Protein AF-A0A2I1GV40-F1 (afdb_monomer_lite)

pLDDT: mean 90.98, std 7.68, range [59.88, 97.62]

Foldseek 3Di:
DDDPVVLVVVLVVVLVPDDPVCSPVVFAAPVLVVLLVVCQVPVPDPPSDDPVSSVVSVVFWHWDAPDVVDIFIAGPVLRHTHDHPVCVVVLLVVLCVPPPDNDDPVVSVVSSSVD

Organism: NCBI:txid588596

Sequence (115 aa):
FISKATFDNIISKYISFLPENQQEKALINKNIFERIKKILLDPSNKEIDTKATRKWAKKRFILEEIGPGDYRIIVISDNKPVLIVEKMYEVLCRTHAEIDNHAGQKQLWESIKQN

Secondary structure (DSSP, 8-state):
---HHHHHHHHHHHHHTS-HHHHHHHS--HHHHHHHHHHHHSTT-SSSS-HHHHHHHHHHEEEEEEETTEEEEEETTTTEEPPPHHHHHHHHHHHHHHSSS---HHHHHHHHHH-

Radius of gyration: 16.22 Å; chains: 1; bounding box: 32×35×49 Å

Structure (mmCIF, N/CA/C/O backbone):
data_AF-A0A2I1GV40-F1
#
_entry.id   AF-A0A2I1GV40-F1
#
loop_
_atom_site.group_PDB
_atom_site.id
_atom_site.type_symbol
_atom_site.label_atom_id
_atom_site.label_alt_id
_atom_site.label_comp_id
_atom_site.label_asym_id
_atom_site.label_entity_id
_atom_site.label_seq_id
_atom_site.pdbx_PDB_ins_code
_atom_site.Cartn_x
_atom_site.Cartn_y
_atom_site.Cartn_z
_atom_site.occupancy
_atom_site.B_iso_or_equiv
_atom_site.auth_seq_id
_atom_site.auth_comp_id
_atom_site.auth_asym_id
_atom_site.auth_atom_id
_atom_site.pdbx_PDB_model_num
ATOM 1 N N . PHE A 1 1 ? 15.317 -4.498 -19.180 1.00 82.62 1 PHE A N 1
ATOM 2 C CA . PHE A 1 1 ? 14.660 -3.741 -18.090 1.00 82.62 1 PHE A CA 1
ATOM 3 C C . PHE A 1 1 ? 15.718 -3.142 -17.154 1.00 82.62 1 PHE A C 1
ATOM 5 O O . PHE A 1 1 ? 16.844 -3.627 -17.186 1.00 82.62 1 PHE A O 1
ATOM 12 N N . ILE A 1 2 ? 15.419 -2.088 -16.377 1.00 90.69 2 ILE A N 1
ATOM 13 C CA . ILE A 1 2 ? 16.404 -1.474 -15.454 1.00 90.69 2 ILE A CA 1
ATOM 14 C C . ILE A 1 2 ? 16.834 -2.453 -14.354 1.00 90.69 2 ILE A C 1
ATOM 16 O O . ILE A 1 2 ? 16.069 -3.344 -14.003 1.00 90.69 2 ILE A O 1
ATOM 20 N N . SER A 1 3 ? 18.033 -2.275 -13.793 1.00 95.75 3 SER A N 1
ATOM 21 C CA . SER A 1 3 ? 18.496 -3.104 -12.672 1.00 95.75 3 SER A CA 1
ATOM 22 C C . SER A 1 3 ? 17.756 -2.773 -11.369 1.00 95.75 3 SER A C 1
ATOM 24 O O . SER A 1 3 ? 17.276 -1.649 -11.187 1.00 95.75 3 SER A O 1
ATOM 26 N N . LYS A 1 4 ? 17.737 -3.719 -10.419 1.00 95.88 4 LYS A N 1
ATOM 27 C CA . LYS A 1 4 ? 17.167 -3.500 -9.080 1.00 95.88 4 LYS A CA 1
ATOM 28 C C . LYS A 1 4 ? 17.846 -2.334 -8.358 1.00 95.88 4 LYS A C 1
ATOM 30 O O . LYS A 1 4 ? 17.157 -1.468 -7.837 1.00 95.88 4 LYS A O 1
ATOM 35 N N . ALA A 1 5 ? 19.175 -2.253 -8.416 1.00 97.19 5 ALA A N 1
ATOM 36 C CA . ALA A 1 5 ? 19.930 -1.157 -7.809 1.00 97.19 5 ALA A CA 1
ATOM 37 C C . ALA A 1 5 ? 19.567 0.210 -8.418 1.00 97.19 5 ALA A C 1
ATOM 39 O O . ALA A 1 5 ? 19.442 1.205 -7.705 1.00 97.19 5 ALA A O 1
ATOM 40 N N . THR A 1 6 ? 19.354 0.265 -9.738 1.00 97.25 6 THR A N 1
ATOM 41 C CA . THR A 1 6 ? 18.879 1.480 -10.417 1.00 97.25 6 THR A CA 1
ATOM 42 C C . THR A 1 6 ? 17.476 1.859 -9.947 1.00 97.25 6 THR A C 1
ATOM 44 O O . THR A 1 6 ? 17.237 3.025 -9.647 1.00 97.25 6 THR A O 1
ATOM 47 N N . PHE A 1 7 ? 16.565 0.888 -9.847 1.00 96.25 7 PHE A N 1
ATOM 48 C CA . PHE A 1 7 ? 15.213 1.104 -9.330 1.00 96.25 7 PHE A CA 1
ATOM 49 C C . PHE A 1 7 ? 15.231 1.637 -7.891 1.00 96.25 7 PHE A C 1
ATOM 51 O O . PHE A 1 7 ? 14.615 2.664 -7.616 1.00 96.25 7 PHE A O 1
ATOM 58 N N . ASP A 1 8 ? 15.989 1.002 -6.998 1.00 95.62 8 ASP A N 1
ATOM 59 C CA . ASP A 1 8 ? 16.081 1.405 -5.592 1.00 95.62 8 ASP A CA 1
ATOM 60 C C . ASP A 1 8 ? 16.644 2.829 -5.450 1.00 95.62 8 ASP A C 1
ATOM 62 O O . ASP A 1 8 ? 16.152 3.622 -4.646 1.00 95.62 8 ASP A O 1
ATOM 66 N N . ASN A 1 9 ? 17.618 3.202 -6.289 1.00 97.06 9 ASN A N 1
ATOM 67 C CA . ASN A 1 9 ? 18.148 4.565 -6.346 1.00 97.06 9 ASN A CA 1
ATOM 68 C C . ASN A 1 9 ? 17.084 5.576 -6.813 1.00 97.06 9 ASN A C 1
ATOM 70 O O . ASN A 1 9 ? 16.948 6.641 -6.213 1.00 97.06 9 ASN A O 1
ATOM 74 N N . ILE A 1 10 ? 16.289 5.238 -7.836 1.00 96.06 10 ILE A N 1
ATOM 75 C CA . ILE A 1 10 ? 15.178 6.085 -8.304 1.00 96.06 10 ILE A CA 1
ATOM 76 C C . ILE A 1 10 ? 14.154 6.304 -7.183 1.00 96.06 10 ILE A C 1
ATOM 78 O O . ILE A 1 10 ? 13.768 7.446 -6.936 1.00 96.06 10 ILE A O 1
ATOM 82 N N . ILE A 1 11 ? 13.747 5.239 -6.484 1.00 95.19 11 ILE A N 1
ATOM 83 C CA . ILE A 1 11 ? 12.792 5.324 -5.370 1.00 95.19 11 ILE A CA 1
ATOM 84 C C . ILE A 1 11 ? 13.354 6.178 -4.232 1.00 95.19 11 ILE A C 1
ATOM 86 O O . ILE A 1 11 ? 12.677 7.089 -3.759 1.00 95.19 11 ILE A O 1
ATOM 90 N N . SER A 1 12 ? 14.601 5.927 -3.829 1.00 93.88 12 SER A N 1
ATOM 91 C CA . SER A 1 12 ? 15.267 6.683 -2.765 1.00 93.88 12 SER A CA 1
ATOM 92 C C . SER A 1 12 ? 15.350 8.176 -3.097 1.00 93.88 12 SER A C 1
ATOM 94 O O . SER A 1 12 ? 14.938 9.016 -2.297 1.00 93.88 12 SER A O 1
ATOM 96 N N . LYS A 1 13 ? 15.777 8.517 -4.322 1.00 95.94 13 LYS A N 1
ATOM 97 C CA . LYS A 1 13 ? 15.809 9.904 -4.801 1.00 95.94 13 LYS A CA 1
ATOM 98 C C . LYS A 1 13 ? 14.425 10.538 -4.783 1.00 95.94 13 LYS A C 1
ATOM 100 O O . LYS A 1 13 ? 14.280 11.623 -4.229 1.00 95.94 13 LYS A O 1
ATOM 105 N N . TYR A 1 14 ? 13.417 9.863 -5.336 1.00 94.69 14 TYR A N 1
ATOM 106 C CA . TYR A 1 14 ? 12.042 10.360 -5.350 1.00 94.69 14 TYR A CA 1
ATOM 107 C C . TYR A 1 14 ? 11.547 10.702 -3.941 1.00 94.69 14 TYR A C 1
ATOM 109 O O . TYR A 1 14 ? 11.077 11.815 -3.723 1.00 94.69 14 TYR A O 1
ATOM 117 N N . ILE A 1 15 ? 11.719 9.787 -2.980 1.00 93.38 15 ILE A N 1
ATOM 118 C CA . ILE A 1 15 ? 11.318 10.017 -1.587 1.00 93.38 15 ILE A CA 1
ATOM 119 C C . ILE A 1 15 ? 12.099 11.193 -0.990 1.00 93.38 15 ILE A C 1
ATOM 121 O O . ILE A 1 15 ? 11.496 12.057 -0.363 1.00 93.38 15 ILE A O 1
ATOM 125 N N . SER A 1 16 ? 13.413 11.279 -1.221 1.00 93.31 16 SER A N 1
ATOM 126 C CA . SER A 1 16 ? 14.250 12.350 -0.656 1.00 93.31 16 SER A CA 1
ATOM 127 C C . SER A 1 16 ? 13.874 13.758 -1.135 1.00 93.31 16 SER A C 1
ATOM 129 O O . SER A 1 16 ? 14.129 14.730 -0.428 1.00 93.31 16 SER A O 1
ATOM 131 N N . PHE A 1 17 ? 13.241 13.879 -2.308 1.00 94.88 17 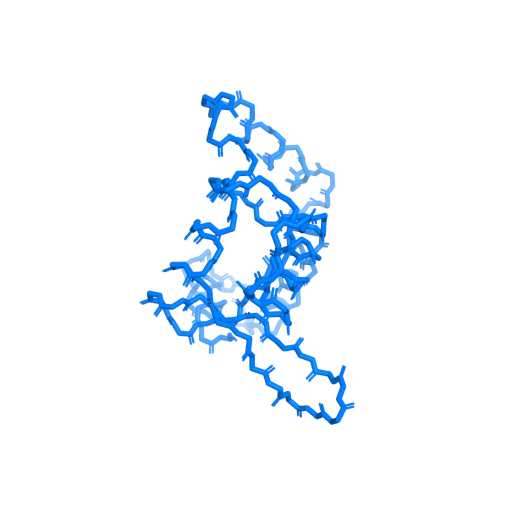PHE A N 1
ATOM 132 C CA . PHE A 1 17 ? 12.756 15.160 -2.829 1.00 94.88 17 PHE A CA 1
ATOM 133 C C . PHE A 1 17 ? 11.417 15.600 -2.222 1.00 94.88 17 PHE A C 1
ATOM 135 O O . PHE A 1 17 ? 10.998 16.737 -2.438 1.00 94.88 17 PHE A O 1
ATOM 142 N N . LEU A 1 18 ? 10.731 14.729 -1.478 1.00 93.81 18 LEU A N 1
ATOM 143 C CA . LEU A 1 18 ? 9.471 15.072 -0.829 1.00 93.81 18 LEU A CA 1
ATOM 144 C C . LEU A 1 18 ? 9.717 15.709 0.546 1.00 93.81 18 LEU A C 1
ATOM 146 O O . LEU A 1 18 ? 10.649 15.313 1.251 1.00 93.81 18 LEU A O 1
ATOM 150 N N . PRO A 1 19 ? 8.849 16.638 0.986 1.00 92.81 19 PRO A N 1
ATOM 151 C CA . PRO A 1 19 ? 8.852 17.117 2.365 1.00 92.81 19 PRO A CA 1
ATOM 152 C C . PRO A 1 19 ? 8.747 15.954 3.361 1.00 92.81 19 PRO A C 1
ATOM 154 O O . PRO A 1 19 ? 7.986 15.015 3.126 1.00 92.81 19 PRO A O 1
ATOM 157 N N . GLU A 1 20 ? 9.462 16.023 4.487 1.00 87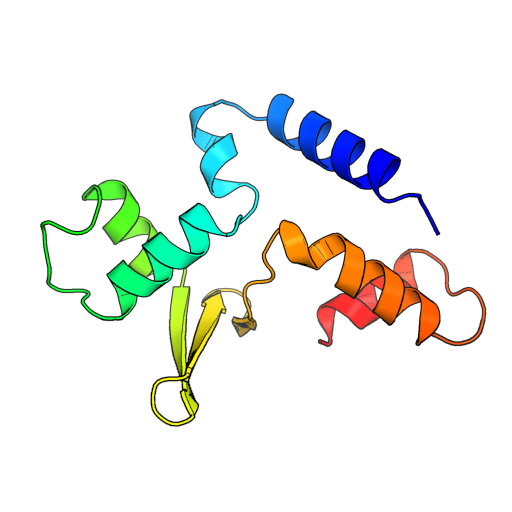.50 20 GLU A N 1
ATOM 158 C CA . GLU A 1 20 ? 9.560 14.939 5.485 1.00 87.50 20 GLU A CA 1
ATOM 159 C C . GLU A 1 20 ? 8.185 14.396 5.919 1.00 87.50 20 GLU A C 1
ATOM 161 O O . GLU A 1 20 ? 7.956 13.189 5.967 1.00 87.50 20 GLU A O 1
ATOM 166 N N . ASN A 1 21 ? 7.213 15.290 6.118 1.00 83.88 21 ASN A N 1
ATOM 167 C CA . ASN A 1 21 ? 5.843 14.939 6.499 1.00 83.88 21 ASN A CA 1
ATOM 168 C C . ASN A 1 21 ? 5.038 14.195 5.410 1.00 83.88 21 ASN A C 1
ATOM 170 O O . ASN A 1 21 ? 3.941 13.703 5.690 1.00 83.88 21 ASN A O 1
ATOM 174 N N . GLN A 1 22 ? 5.549 14.128 4.179 1.00 84.94 22 GLN A N 1
ATOM 175 C CA . GLN A 1 22 ? 4.959 13.413 3.046 1.00 84.94 22 GLN A CA 1
ATOM 176 C C . GLN A 1 22 ? 5.700 12.112 2.720 1.00 84.94 22 GLN A C 1
ATOM 178 O O . GLN A 1 22 ? 5.076 11.199 2.180 1.00 84.94 22 GLN A O 1
ATOM 183 N N . GLN A 1 23 ? 6.982 11.991 3.079 1.00 87.88 23 GLN A N 1
ATOM 184 C CA . GLN A 1 23 ? 7.830 10.843 2.731 1.00 87.88 23 GLN A CA 1
ATOM 185 C C . GLN A 1 23 ? 7.244 9.506 3.197 1.00 87.88 23 GLN A C 1
ATOM 187 O O . GLN A 1 23 ? 7.134 8.570 2.409 1.00 87.88 23 GLN A O 1
ATOM 192 N N . GLU A 1 24 ? 6.794 9.434 4.453 1.00 83.69 24 GLU A N 1
ATOM 193 C CA . GLU A 1 24 ? 6.272 8.200 5.063 1.00 83.69 24 GLU A CA 1
ATOM 194 C C . GLU A 1 24 ? 5.040 7.641 4.324 1.00 83.69 24 GLU A C 1
ATOM 196 O O . GLU A 1 24 ? 4.810 6.435 4.298 1.00 83.69 24 GLU A O 1
ATOM 201 N N . LYS A 1 25 ? 4.237 8.523 3.718 1.00 85.44 25 LYS A N 1
ATOM 202 C CA . LYS A 1 25 ? 2.960 8.181 3.068 1.00 85.44 25 LYS A CA 1
ATOM 203 C C . LYS A 1 25 ? 3.030 8.227 1.544 1.00 85.44 25 LYS A C 1
ATOM 205 O O . LYS A 1 25 ? 2.021 7.953 0.900 1.00 85.44 25 LYS A O 1
ATOM 210 N N . ALA A 1 26 ? 4.182 8.591 0.983 1.00 88.75 26 ALA A N 1
ATOM 211 C CA . ALA A 1 26 ? 4.384 8.706 -0.456 1.00 88.75 26 ALA A CA 1
ATOM 212 C C . ALA A 1 26 ? 4.331 7.341 -1.143 1.00 88.75 26 ALA A C 1
ATOM 214 O O . ALA A 1 26 ? 3.701 7.189 -2.186 1.00 88.75 26 ALA A O 1
ATOM 215 N N . LEU A 1 27 ? 4.970 6.345 -0.528 1.00 92.38 27 LEU A N 1
ATOM 216 C CA . LEU A 1 27 ? 4.960 4.963 -0.976 1.00 92.38 27 LEU A CA 1
ATOM 217 C C . LEU A 1 27 ? 4.753 4.037 0.222 1.00 92.38 27 LEU A C 1
ATOM 219 O O . LEU A 1 27 ? 5.370 4.209 1.273 1.00 92.38 27 LEU A O 1
ATOM 223 N N . ILE A 1 28 ? 3.888 3.037 0.063 1.00 93.38 28 ILE A N 1
ATOM 224 C CA . ILE A 1 28 ? 3.593 2.081 1.128 1.00 93.38 28 ILE A CA 1
ATOM 225 C C . ILE A 1 28 ? 4.694 1.018 1.158 1.00 93.38 28 ILE A C 1
ATOM 227 O O . ILE A 1 28 ? 4.757 0.154 0.290 1.00 93.38 28 ILE A O 1
ATOM 231 N N . ASN A 1 29 ? 5.570 1.074 2.155 1.00 93.75 29 ASN A N 1
ATOM 232 C CA . ASN A 1 29 ? 6.507 -0.010 2.455 1.00 93.75 29 ASN A CA 1
ATOM 233 C C . ASN A 1 29 ? 5.864 -1.079 3.355 1.00 93.75 29 ASN A C 1
ATOM 235 O O . ASN A 1 29 ? 4.749 -0.913 3.862 1.00 93.75 29 ASN A O 1
ATOM 239 N N . LYS A 1 30 ? 6.583 -2.172 3.608 1.00 93.75 30 LYS A N 1
ATOM 240 C CA . LYS A 1 30 ? 6.096 -3.258 4.468 1.00 93.75 30 LYS A CA 1
ATOM 241 C C . LYS A 1 30 ? 5.703 -2.784 5.874 1.00 93.75 30 LYS A C 1
ATOM 243 O O . LYS A 1 30 ? 4.694 -3.230 6.410 1.00 93.75 30 LYS A O 1
ATOM 248 N N . ASN A 1 31 ? 6.460 -1.865 6.475 1.00 93.38 31 ASN A N 1
ATOM 249 C CA . ASN A 1 31 ? 6.185 -1.388 7.833 1.00 93.38 31 ASN A CA 1
ATOM 250 C C . ASN A 1 31 ? 4.848 -0.631 7.924 1.00 93.38 31 ASN A C 1
ATOM 252 O O . ASN A 1 31 ? 4.018 -0.933 8.783 1.00 93.38 31 ASN A O 1
ATOM 256 N N . ILE A 1 32 ? 4.604 0.333 7.029 1.00 93.88 32 ILE A N 1
ATOM 257 C CA . ILE A 1 32 ? 3.335 1.075 7.026 1.00 93.88 32 ILE A CA 1
ATOM 258 C C . ILE A 1 32 ? 2.162 0.186 6.599 1.00 93.88 32 ILE A C 1
ATOM 260 O O . ILE A 1 32 ? 1.074 0.332 7.151 1.00 93.88 32 ILE A O 1
ATOM 264 N N . PHE A 1 33 ? 2.387 -0.783 5.705 1.00 95.50 33 PHE A N 1
ATOM 265 C CA . PHE A 1 33 ? 1.388 -1.789 5.340 1.00 95.50 33 PHE A CA 1
ATOM 266 C C . PHE A 1 33 ? 0.905 -2.586 6.562 1.00 95.50 33 PHE A C 1
ATOM 268 O O . PHE A 1 33 ? -0.297 -2.649 6.816 1.00 95.50 33 PHE A O 1
ATOM 275 N N . GLU A 1 34 ? 1.821 -3.121 7.375 1.00 94.75 34 GLU A N 1
ATOM 276 C CA . GLU A 1 34 ? 1.466 -3.871 8.590 1.00 94.75 34 GLU A CA 1
ATOM 277 C C . GLU A 1 34 ? 0.753 -3.001 9.631 1.00 94.75 34 GLU A C 1
ATOM 279 O O . GLU A 1 34 ? -0.184 -3.446 10.297 1.00 94.75 34 GLU A O 1
ATOM 284 N N . ARG A 1 35 ? 1.154 -1.732 9.761 1.00 95.38 35 ARG A N 1
ATOM 285 C CA . ARG A 1 35 ? 0.472 -0.769 10.638 1.00 95.38 35 ARG A CA 1
ATOM 286 C C . ARG A 1 35 ? -0.960 -0.515 10.169 1.00 95.38 35 ARG A C 1
ATOM 288 O O . ARG A 1 35 ? -1.877 -0.593 10.982 1.00 95.38 35 ARG A O 1
ATOM 295 N N . ILE A 1 36 ? -1.172 -0.284 8.870 1.00 96.62 36 ILE A N 1
ATOM 296 C CA . ILE A 1 36 ? -2.514 -0.154 8.281 1.00 96.62 36 ILE A CA 1
ATOM 297 C C . ILE A 1 36 ? -3.327 -1.424 8.548 1.00 96.62 36 ILE A C 1
ATOM 299 O O . ILE A 1 36 ? -4.446 -1.320 9.042 1.00 96.62 36 ILE A O 1
ATOM 303 N N . LYS A 1 37 ? -2.757 -2.612 8.304 1.00 96.00 37 LYS A N 1
ATOM 304 C CA . LYS A 1 37 ? -3.427 -3.900 8.539 1.00 96.00 37 LYS A CA 1
ATOM 305 C C . LYS A 1 37 ? -3.905 -4.030 9.985 1.00 96.00 37 LYS A C 1
ATOM 307 O O . LYS A 1 37 ? -5.081 -4.293 10.209 1.00 96.00 37 LYS A O 1
ATOM 312 N N . LYS A 1 38 ? -3.034 -3.767 10.965 1.00 96.25 38 LYS A N 1
ATOM 313 C CA . LYS A 1 38 ? -3.389 -3.793 12.397 1.00 96.25 38 LYS A CA 1
ATOM 314 C C . LYS A 1 38 ? -4.513 -2.815 12.737 1.00 96.25 38 LYS A C 1
ATOM 316 O O . LYS A 1 38 ? -5.438 -3.179 13.453 1.00 96.25 38 LYS A O 1
ATOM 321 N N . ILE A 1 39 ? -4.451 -1.592 12.205 1.00 97.44 39 ILE A N 1
ATOM 322 C CA . ILE A 1 39 ? -5.480 -0.566 12.427 1.00 97.44 39 ILE A CA 1
ATOM 323 C C . ILE A 1 39 ? -6.832 -1.000 11.853 1.00 97.44 39 ILE A C 1
ATOM 325 O O . ILE A 1 39 ? -7.861 -0.692 12.443 1.00 97.44 39 ILE A O 1
ATOM 329 N N . LEU A 1 40 ? -6.849 -1.658 10.694 1.00 97.00 40 LEU A N 1
ATOM 330 C CA . LEU A 1 40 ? -8.094 -2.077 10.049 1.00 97.00 40 LEU A CA 1
ATOM 331 C C . LEU A 1 40 ? -8.670 -3.369 10.641 1.00 97.00 40 LEU A C 1
ATOM 333 O O . LEU A 1 40 ? -9.887 -3.519 10.635 1.00 97.00 40 LEU A O 1
ATOM 337 N N . LEU A 1 41 ? -7.827 -4.258 11.179 1.00 96.00 41 LEU A N 1
ATOM 338 C CA . LEU A 1 41 ? -8.264 -5.446 11.923 1.00 96.00 41 LEU A CA 1
ATOM 339 C C . LEU A 1 41 ? -8.957 -5.080 13.243 1.00 96.00 41 LEU A C 1
ATOM 341 O O . LEU A 1 41 ? -9.919 -5.735 13.628 1.00 96.00 41 LEU A O 1
ATOM 345 N N . ASP A 1 42 ? -8.491 -4.028 13.923 1.00 95.62 42 ASP A N 1
ATOM 346 C CA . ASP A 1 42 ? -9.077 -3.545 15.179 1.00 95.62 42 ASP A CA 1
ATOM 347 C C . ASP A 1 42 ? -9.244 -2.006 15.165 1.00 95.62 42 ASP A C 1
ATOM 349 O O . ASP A 1 42 ? -8.470 -1.257 15.777 1.00 95.62 42 ASP A O 1
ATOM 353 N N . PRO A 1 43 ? -10.260 -1.486 14.446 1.00 93.44 43 PRO A N 1
ATOM 354 C CA . PRO A 1 43 ? -10.419 -0.049 14.189 1.00 93.44 43 PRO A CA 1
ATOM 355 C C . PRO A 1 43 ? -10.810 0.783 15.418 1.00 93.44 43 PRO A C 1
ATOM 357 O O . PRO A 1 43 ? -10.744 2.027 15.366 1.00 93.44 43 PRO A O 1
ATOM 360 N N . SER A 1 44 ? -11.229 0.112 16.494 1.00 92.94 44 SER A N 1
ATOM 361 C CA . SER A 1 44 ? -11.677 0.689 17.766 1.00 92.94 44 SER A CA 1
ATOM 362 C C . SER A 1 44 ? -10.527 0.884 18.752 1.00 92.94 44 SER A C 1
ATOM 364 O O . SER A 1 44 ? -10.589 1.780 19.600 1.00 92.94 44 SER A O 1
ATOM 366 N N . ASN A 1 45 ? -9.459 0.100 18.616 1.00 94.31 45 ASN A N 1
ATOM 367 C CA . ASN A 1 45 ? -8.316 0.135 19.511 1.00 94.31 45 ASN A CA 1
ATOM 36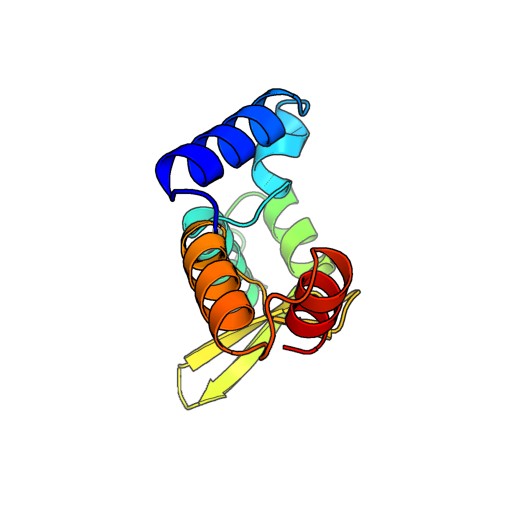8 C C . ASN A 1 45 ? -7.516 1.435 19.384 1.00 94.31 45 ASN A C 1
ATOM 370 O O . ASN A 1 45 ? -7.179 1.921 18.295 1.00 94.31 45 ASN A O 1
ATOM 374 N N . LYS A 1 46 ? -7.290 2.066 20.541 1.00 93.62 46 LYS A N 1
ATOM 375 C CA . LYS A 1 46 ? -6.654 3.380 20.646 1.00 93.62 46 LYS A CA 1
ATOM 376 C C . LYS A 1 46 ? -5.150 3.343 20.854 1.00 93.62 46 LYS A C 1
ATOM 378 O O . LYS A 1 46 ? -4.523 4.356 20.547 1.00 93.62 46 LYS A O 1
ATOM 383 N N . GLU A 1 47 ? -4.627 2.184 21.229 1.00 94.69 47 GLU A N 1
ATOM 384 C CA . GLU A 1 47 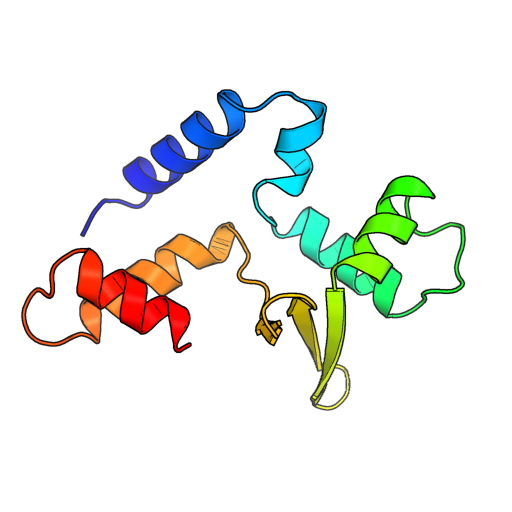? -3.207 1.929 21.466 1.00 94.69 47 GLU A CA 1
ATOM 385 C C . GLU A 1 47 ? -2.460 1.588 20.165 1.00 94.69 47 GLU A C 1
ATOM 387 O O . GLU A 1 47 ? -1.238 1.709 20.089 1.00 94.69 47 GLU A O 1
ATOM 392 N N . ILE A 1 48 ? -3.185 1.198 19.106 1.00 90.62 48 ILE A N 1
ATOM 393 C CA . ILE A 1 48 ? -2.599 0.927 17.788 1.00 90.62 48 ILE A CA 1
ATOM 394 C C . ILE A 1 48 ? -2.303 2.256 17.084 1.00 90.62 48 ILE A C 1
ATOM 396 O O . ILE A 1 48 ? -3.170 2.831 16.429 1.00 90.62 48 ILE A O 1
ATOM 400 N N . ASP A 1 49 ? -1.055 2.714 17.154 1.00 94.00 49 ASP A N 1
ATOM 401 C CA . ASP A 1 49 ? -0.561 3.885 16.416 1.00 94.00 49 ASP A CA 1
ATOM 402 C C . ASP A 1 49 ? -1.200 5.232 16.821 1.00 94.00 49 ASP A C 1
ATOM 404 O O . ASP A 1 49 ? -2.131 5.344 17.626 1.00 94.00 49 ASP A O 1
ATOM 408 N N . THR A 1 50 ? -0.708 6.314 16.221 1.00 93.94 50 THR A N 1
ATOM 409 C CA . THR A 1 50 ? -1.198 7.663 16.496 1.00 93.94 50 THR A CA 1
ATOM 410 C C . THR A 1 50 ? -2.629 7.867 15.985 1.00 93.94 50 THR A C 1
ATOM 412 O O . THR A 1 50 ? -3.069 7.292 14.983 1.00 93.94 50 THR A O 1
ATOM 415 N N . LYS A 1 51 ? -3.366 8.788 16.623 1.00 95.19 51 LYS A N 1
ATOM 416 C CA . LYS A 1 51 ? -4.709 9.208 16.178 1.00 95.19 51 LYS A CA 1
ATOM 417 C C . LYS A 1 51 ? -4.719 9.671 14.714 1.00 95.19 51 LYS A C 1
ATOM 419 O O . LYS A 1 51 ? -5.681 9.399 13.993 1.00 95.19 51 LYS A O 1
ATOM 424 N N . ALA A 1 52 ? -3.669 10.371 14.280 1.00 92.56 52 ALA A N 1
ATOM 425 C CA . ALA A 1 52 ? -3.542 10.872 12.916 1.00 92.56 52 ALA A CA 1
ATOM 426 C C . ALA A 1 52 ? -3.364 9.726 11.908 1.00 92.56 52 ALA A C 1
ATOM 428 O O . ALA A 1 52 ? -4.095 9.686 10.915 1.00 92.56 52 ALA A O 1
ATOM 429 N N . THR A 1 53 ? -2.468 8.771 12.188 1.00 92.44 53 THR A N 1
ATOM 430 C CA . THR A 1 53 ? -2.269 7.575 11.353 1.00 92.44 53 THR A CA 1
ATOM 431 C C . THR A 1 53 ? -3.548 6.757 11.265 1.00 92.44 53 THR A C 1
ATOM 433 O O . THR A 1 53 ? -3.991 6.441 10.165 1.00 92.44 53 THR A O 1
ATOM 436 N N . ARG A 1 54 ? -4.211 6.495 12.398 1.00 96.06 54 ARG A N 1
ATOM 437 C CA . ARG A 1 54 ? -5.473 5.743 12.426 1.00 96.06 54 ARG A CA 1
ATOM 438 C C . ARG A 1 54 ? -6.577 6.391 11.610 1.00 96.06 54 ARG A C 1
ATOM 440 O O . ARG A 1 54 ? -7.268 5.711 10.855 1.00 96.06 54 ARG A O 1
ATOM 447 N N . LYS A 1 55 ? -6.759 7.707 11.750 1.00 95.75 55 LYS A N 1
ATOM 448 C CA . LYS A 1 55 ? -7.761 8.446 10.970 1.00 95.75 55 LYS A CA 1
ATOM 449 C C . LYS A 1 55 ? -7.434 8.409 9.477 1.00 95.75 55 LYS A C 1
ATOM 451 O O . LYS A 1 55 ? -8.343 8.263 8.668 1.00 95.75 55 LYS A O 1
ATOM 456 N N . TRP A 1 56 ? -6.159 8.544 9.117 1.00 95.00 56 TRP A N 1
ATOM 457 C CA . TRP A 1 56 ? -5.708 8.456 7.731 1.00 95.00 56 TRP A CA 1
ATOM 458 C C . TRP A 1 56 ? -5.928 7.056 7.148 1.00 95.00 56 TRP A C 1
ATOM 460 O O . TRP A 1 56 ? -6.561 6.952 6.102 1.00 95.00 56 TRP A O 1
ATOM 470 N N . ALA A 1 57 ? -5.499 6.000 7.844 1.00 96.12 57 ALA A N 1
ATOM 471 C CA . ALA A 1 57 ? -5.621 4.620 7.384 1.00 96.12 57 ALA A CA 1
ATOM 472 C C . ALA A 1 57 ? -7.087 4.246 7.119 1.00 96.12 57 ALA A C 1
ATOM 474 O O . ALA A 1 57 ? -7.431 3.880 5.999 1.00 96.12 57 ALA A O 1
ATOM 475 N N . LYS A 1 58 ? -7.976 4.484 8.095 1.00 96.88 58 LYS A N 1
ATOM 476 C CA . LYS A 1 58 ? -9.423 4.227 7.962 1.00 96.88 58 LYS A CA 1
ATOM 477 C C . LYS A 1 58 ? -10.106 5.051 6.868 1.00 96.88 58 LYS A C 1
ATOM 479 O O . LYS A 1 58 ? -11.152 4.663 6.370 1.00 96.88 58 LYS A O 1
ATOM 484 N N . LYS A 1 59 ? -9.548 6.214 6.517 1.00 96.81 59 LYS A N 1
ATOM 485 C CA . LYS A 1 59 ? -10.082 7.075 5.451 1.00 96.81 59 LYS A CA 1
ATOM 486 C C . LYS A 1 59 ? -9.606 6.652 4.058 1.00 96.81 59 LYS A C 1
ATOM 488 O O . LYS A 1 59 ? -10.240 7.020 3.074 1.00 96.81 59 LYS A O 1
ATOM 493 N N . ARG A 1 60 ? -8.456 5.983 3.954 1.00 96.12 60 ARG A N 1
ATOM 494 C CA . ARG A 1 60 ? -7.794 5.695 2.673 1.00 96.12 60 ARG A CA 1
ATOM 495 C C . ARG A 1 60 ? -7.905 4.241 2.245 1.00 96.12 60 ARG A C 1
ATOM 497 O O . ARG A 1 60 ? -7.826 3.986 1.046 1.00 96.12 60 ARG A O 1
ATOM 504 N N . PHE A 1 61 ? -8.097 3.327 3.188 1.00 97.62 61 PHE A N 1
ATOM 505 C CA . PHE A 1 61 ? -8.010 1.900 2.930 1.00 97.62 61 PHE A CA 1
ATOM 506 C C . PHE A 1 61 ? -9.148 1.121 3.582 1.00 97.62 61 PHE A C 1
ATOM 508 O O . PHE A 1 61 ? -9.679 1.529 4.616 1.00 97.62 61 PHE A O 1
ATOM 515 N N . ILE A 1 62 ? -9.456 -0.029 2.993 1.00 97.00 62 ILE A N 1
ATOM 516 C CA . ILE A 1 62 ? -10.288 -1.081 3.579 1.00 97.00 62 ILE A CA 1
ATOM 517 C C . ILE A 1 62 ? -9.505 -2.391 3.604 1.00 97.00 62 ILE A C 1
ATOM 519 O O . ILE A 1 62 ? -8.526 -2.559 2.872 1.00 97.00 62 ILE A O 1
ATOM 523 N N . LEU A 1 63 ? -9.931 -3.297 4.476 1.00 96.44 63 LEU A N 1
ATOM 524 C CA . LEU A 1 63 ? -9.383 -4.638 4.585 1.00 96.44 63 LEU A CA 1
ATOM 525 C C . LEU A 1 63 ? -10.400 -5.617 4.003 1.00 96.44 63 LEU A C 1
ATOM 527 O O . LEU A 1 63 ? -11.560 -5.609 4.405 1.00 96.44 63 LEU A O 1
ATOM 531 N N . GLU A 1 64 ? -9.958 -6.424 3.053 1.00 95.19 64 GLU A N 1
ATOM 532 C CA . GLU A 1 64 ? -10.736 -7.467 2.394 1.00 95.19 64 GLU A CA 1
ATOM 533 C C . GLU A 1 64 ? -10.174 -8.823 2.822 1.00 95.19 64 GLU A C 1
ATOM 535 O O . GLU A 1 64 ? -8.974 -9.062 2.688 1.00 95.19 64 GLU A O 1
ATOM 540 N N . GLU A 1 65 ? -11.015 -9.701 3.367 1.00 94.12 65 GLU A N 1
ATOM 541 C CA . GLU A 1 65 ? -10.628 -11.083 3.657 1.00 94.12 65 GLU A CA 1
ATOM 542 C C . GLU A 1 65 ? -10.745 -11.907 2.370 1.00 94.12 65 GLU A C 1
ATOM 544 O O . GLU A 1 65 ? -11.823 -12.020 1.790 1.00 94.12 65 GLU A O 1
ATOM 549 N N . ILE A 1 66 ? -9.621 -12.447 1.900 1.00 93.75 66 ILE A N 1
ATOM 550 C CA . ILE A 1 66 ? -9.534 -13.230 0.654 1.00 93.75 66 ILE A CA 1
ATOM 551 C C . ILE A 1 66 ? -9.505 -14.742 0.917 1.00 93.75 66 ILE A C 1
ATOM 553 O O . ILE A 1 66 ? -9.689 -15.544 0.004 1.00 93.75 66 ILE A O 1
ATOM 557 N N . GLY A 1 67 ? -9.306 -15.131 2.174 1.00 92.00 67 GLY A N 1
ATOM 558 C CA . GLY A 1 67 ? -9.389 -16.491 2.689 1.00 92.00 67 GLY A CA 1
ATOM 559 C C . GLY A 1 67 ? -9.312 -16.458 4.217 1.00 92.00 67 GLY A C 1
ATOM 560 O O . GLY A 1 67 ? -8.979 -15.410 4.767 1.00 92.00 67 GLY A O 1
ATOM 561 N N . PRO A 1 68 ? -9.595 -17.564 4.926 1.00 92.94 68 PRO A N 1
ATOM 562 C CA . PRO A 1 68 ? -9.607 -17.568 6.387 1.00 92.94 68 PRO A CA 1
ATOM 563 C C . PRO A 1 68 ? -8.285 -17.061 6.980 1.00 92.94 68 PRO A C 1
ATOM 565 O O . PRO A 1 68 ? -7.255 -17.731 6.894 1.00 92.94 68 PRO A O 1
ATOM 568 N N . GLY A 1 69 ? -8.310 -15.865 7.573 1.00 86.94 69 GLY A N 1
ATOM 569 C CA . GLY A 1 69 ? -7.122 -15.228 8.149 1.00 86.94 69 GLY A CA 1
ATOM 570 C C . GLY A 1 69 ? -6.145 -14.598 7.142 1.00 86.94 69 GLY A C 1
ATOM 571 O O . GLY A 1 69 ? -5.120 -14.050 7.566 1.00 86.94 69 GLY A O 1
ATOM 572 N N . ASP A 1 70 ? -6.454 -14.628 5.844 1.00 89.94 70 ASP A N 1
ATOM 573 C CA . ASP A 1 70 ? -5.688 -13.959 4.794 1.00 89.94 70 ASP A CA 1
ATOM 574 C C . ASP A 1 70 ? -6.414 -12.705 4.306 1.00 89.94 70 ASP A C 1
ATOM 576 O O . ASP A 1 70 ? -7.587 -12.727 3.931 1.00 89.94 70 ASP A O 1
ATOM 580 N N . TYR A 1 71 ? -5.690 -11.590 4.311 1.00 91.88 71 TYR A N 1
ATOM 581 C CA . TYR A 1 71 ? -6.267 -10.272 4.113 1.00 91.88 71 TYR A CA 1
ATOM 582 C C . TYR A 1 71 ? -5.484 -9.464 3.095 1.00 91.88 71 TYR A C 1
ATOM 584 O O . TYR A 1 71 ? -4.255 -9.358 3.148 1.00 91.88 71 TYR A O 1
ATOM 592 N N . ARG A 1 72 ? -6.236 -8.777 2.246 1.00 94.38 72 ARG A N 1
ATOM 593 C CA . ARG A 1 72 ? -5.765 -7.817 1.261 1.00 94.38 72 ARG A CA 1
ATOM 594 C C . ARG A 1 72 ? -6.181 -6.410 1.684 1.00 94.38 72 ARG A C 1
ATOM 596 O O . ARG A 1 72 ? -7.309 -6.181 2.105 1.00 94.38 72 ARG A O 1
ATOM 603 N N . ILE A 1 73 ? -5.266 -5.447 1.579 1.00 96.56 73 ILE A N 1
ATOM 604 C CA . ILE A 1 73 ? -5.589 -4.029 1.792 1.00 96.56 73 ILE A CA 1
ATOM 605 C C . ILE A 1 73 ? -5.938 -3.410 0.441 1.00 96.56 73 ILE A C 1
ATOM 607 O O . ILE A 1 73 ? -5.131 -3.477 -0.487 1.00 96.56 73 ILE A O 1
ATOM 611 N N . ILE A 1 74 ? -7.104 -2.774 0.354 1.00 96.94 74 ILE A N 1
ATOM 612 C CA . ILE A 1 74 ? -7.599 -2.095 -0.847 1.00 96.94 74 ILE A CA 1
ATOM 613 C C . ILE A 1 74 ? -7.585 -0.581 -0.626 1.00 96.94 74 ILE A C 1
ATOM 615 O O . ILE A 1 74 ? -7.983 -0.093 0.433 1.00 96.94 74 ILE A O 1
ATOM 619 N N . VAL A 1 75 ? -7.144 0.177 -1.630 1.00 95.69 75 VAL A N 1
ATOM 620 C CA . VAL A 1 75 ? -7.239 1.644 -1.662 1.00 95.69 75 VAL A CA 1
ATOM 621 C C . VAL A 1 75 ? -8.664 2.053 -2.026 1.00 95.69 75 VAL A C 1
ATOM 623 O O . VAL A 1 75 ? -9.146 1.704 -3.099 1.00 95.69 75 VAL A O 1
ATOM 62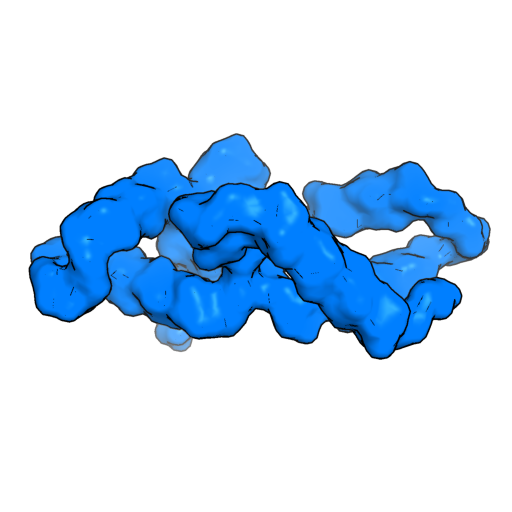6 N N . ILE A 1 76 ? -9.322 2.847 -1.176 1.00 95.94 76 ILE A N 1
ATOM 627 C CA . ILE A 1 76 ? -10.740 3.215 -1.352 1.00 95.94 76 ILE A CA 1
ATOM 628 C C . ILE A 1 76 ? -10.986 4.002 -2.644 1.00 95.94 76 ILE A C 1
ATOM 630 O O . ILE A 1 76 ? -11.989 3.778 -3.310 1.00 95.94 76 ILE A O 1
ATOM 634 N N . SER A 1 77 ? -10.101 4.939 -2.998 1.00 93.31 77 SER A N 1
ATOM 635 C CA . SER A 1 77 ? -10.321 5.820 -4.156 1.00 93.31 77 SER A CA 1
ATOM 636 C C . SER A 1 77 ? -10.240 5.093 -5.494 1.00 93.31 77 SER A C 1
ATOM 638 O O . SER A 1 77 ? -10.904 5.498 -6.443 1.00 93.31 77 SER A O 1
ATOM 640 N N . ASP A 1 78 ? -9.429 4.037 -5.553 1.00 89.06 78 ASP A N 1
ATOM 641 C CA . ASP A 1 78 ? -9.039 3.395 -6.808 1.00 89.06 78 ASP A CA 1
ATOM 642 C C . ASP A 1 78 ? -9.580 1.962 -6.904 1.00 89.06 78 ASP A C 1
ATOM 644 O O . ASP A 1 78 ? -9.505 1.357 -7.969 1.00 89.06 78 ASP A O 1
ATOM 648 N N . ASN A 1 79 ? -10.115 1.429 -5.798 1.00 93.25 79 ASN A N 1
ATOM 649 C CA . ASN A 1 79 ? -10.571 0.051 -5.627 1.00 93.25 79 ASN A CA 1
ATOM 650 C C . ASN A 1 79 ? -9.531 -0.993 -6.072 1.00 93.25 79 ASN A C 1
ATOM 652 O O . ASN A 1 79 ? -9.849 -1.957 -6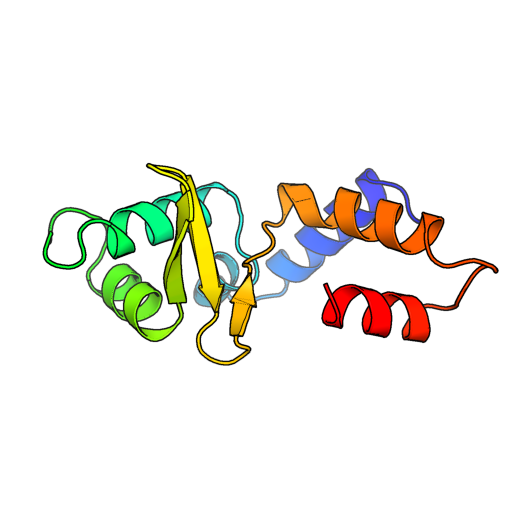.767 1.00 93.25 79 ASN A O 1
ATOM 656 N N . LYS A 1 80 ? -8.265 -0.772 -5.698 1.00 92.62 80 LYS A N 1
ATOM 657 C CA . LYS A 1 80 ? -7.126 -1.628 -6.066 1.00 92.62 80 LYS A CA 1
ATOM 658 C C . LYS A 1 80 ? -6.330 -2.093 -4.855 1.00 92.62 80 LYS A C 1
ATOM 660 O O . LYS A 1 80 ? -6.249 -1.347 -3.872 1.00 92.62 80 LYS A O 1
ATOM 665 N N . PRO A 1 81 ? -5.709 -3.284 -4.921 1.00 94.56 81 PRO A N 1
ATOM 666 C CA . PRO A 1 81 ? -4.818 -3.750 -3.874 1.00 94.56 81 PRO A CA 1
ATOM 667 C C . PRO A 1 81 ? -3.613 -2.828 -3.703 1.00 94.56 81 PRO A C 1
ATOM 669 O O . PRO A 1 81 ? -3.053 -2.297 -4.662 1.00 94.56 81 PRO A O 1
ATOM 672 N N . VAL A 1 82 ? -3.181 -2.671 -2.457 1.00 94.62 82 VAL A N 1
ATOM 673 C CA . VAL A 1 82 ? -1.936 -1.972 -2.143 1.00 94.62 82 VAL A CA 1
ATOM 674 C C . VAL A 1 82 ? -0.747 -2.837 -2.562 1.00 94.62 82 VAL A C 1
ATOM 676 O O . VAL A 1 82 ? -0.533 -3.922 -2.023 1.00 94.62 82 VAL A O 1
ATOM 679 N N . LEU A 1 83 ? 0.064 -2.320 -3.485 1.00 94.56 83 LEU A N 1
ATOM 680 C CA . LEU A 1 83 ? 1.366 -2.882 -3.833 1.00 94.56 83 LEU A CA 1
ATOM 681 C C . LEU A 1 83 ? 2.455 -2.241 -2.966 1.00 94.56 83 LEU A C 1
ATOM 683 O O . LEU A 1 83 ? 2.683 -1.034 -3.050 1.00 94.56 83 LEU A O 1
ATOM 687 N N . ILE A 1 84 ? 3.138 -3.048 -2.151 1.00 95.19 84 ILE A N 1
ATOM 688 C CA . ILE A 1 84 ? 4.241 -2.552 -1.319 1.00 95.19 84 ILE A CA 1
ATOM 689 C C . ILE A 1 84 ? 5.515 -2.317 -2.137 1.00 95.19 84 ILE A C 1
ATOM 691 O O . ILE A 1 84 ? 5.803 -3.066 -3.076 1.00 95.19 84 ILE A O 1
ATOM 695 N N . VAL A 1 85 ? 6.311 -1.317 -1.746 1.00 94.38 85 VAL A N 1
ATOM 696 C CA . VAL A 1 85 ? 7.561 -0.916 -2.428 1.00 94.38 85 VAL A CA 1
ATOM 697 C C . VAL A 1 85 ? 8.495 -2.093 -2.678 1.00 94.38 85 VAL A C 1
ATOM 699 O O . VAL A 1 85 ? 9.037 -2.251 -3.771 1.00 94.38 85 VAL A O 1
ATOM 702 N N . GLU A 1 86 ? 8.638 -2.969 -1.688 1.00 94.44 86 GLU A N 1
ATOM 703 C CA . GLU A 1 86 ? 9.520 -4.131 -1.733 1.00 94.44 86 GLU A CA 1
ATOM 704 C C . GLU A 1 86 ? 9.149 -5.107 -2.863 1.00 94.44 86 GLU A C 1
ATOM 706 O O . GLU A 1 86 ? 10.021 -5.807 -3.383 1.00 94.44 86 GLU A O 1
ATOM 711 N N . LYS A 1 87 ? 7.873 -5.119 -3.275 1.00 95.12 87 LYS A N 1
ATOM 712 C CA . LYS A 1 87 ? 7.334 -5.953 -4.357 1.00 95.12 87 LYS A CA 1
ATOM 713 C C . LYS A 1 87 ? 7.194 -5.228 -5.692 1.00 95.12 87 LYS A C 1
ATOM 715 O O . LYS A 1 87 ? 7.068 -5.895 -6.716 1.00 95.12 87 LYS A O 1
ATOM 720 N N . MET A 1 88 ? 7.285 -3.897 -5.721 1.00 94.88 88 MET A N 1
ATOM 721 C CA . MET A 1 88 ? 7.107 -3.111 -6.949 1.00 94.88 88 MET A CA 1
ATOM 722 C C . MET A 1 88 ? 8.048 -3.542 -8.077 1.00 94.88 88 MET A C 1
ATOM 724 O O . MET A 1 88 ? 7.589 -3.763 -9.192 1.00 94.88 88 MET A O 1
ATOM 728 N N . TYR A 1 89 ? 9.347 -3.700 -7.799 1.00 95.56 89 TYR A N 1
ATOM 729 C CA . TYR A 1 89 ? 10.319 -4.098 -8.827 1.00 95.56 89 TYR A CA 1
ATOM 730 C C . TYR A 1 89 ? 10.008 -5.474 -9.428 1.00 95.56 89 TYR A C 1
ATOM 732 O O . TYR A 1 89 ? 10.091 -5.656 -10.637 1.00 95.56 89 TYR A O 1
ATOM 740 N N . GLU A 1 90 ? 9.637 -6.438 -8.585 1.00 94.81 90 GLU A N 1
ATOM 741 C CA . GLU A 1 90 ? 9.289 -7.794 -9.018 1.00 94.81 90 GLU A CA 1
ATOM 742 C C . GLU A 1 90 ? 8.064 -7.769 -9.942 1.00 94.81 90 GLU A C 1
ATOM 744 O O . GLU A 1 90 ? 8.106 -8.333 -11.033 1.00 94.81 90 GLU A O 1
ATOM 749 N N . VAL A 1 91 ? 7.012 -7.042 -9.548 1.00 93.56 91 VAL A N 1
ATOM 750 C CA . VAL A 1 91 ? 5.791 -6.874 -10.352 1.00 93.56 91 VAL A CA 1
ATOM 751 C C . VAL A 1 91 ? 6.088 -6.174 -11.676 1.00 93.56 91 VAL A C 1
ATOM 753 O O . VAL A 1 91 ? 5.606 -6.616 -12.716 1.00 93.56 91 VAL A O 1
ATOM 756 N N . LEU A 1 92 ? 6.914 -5.127 -11.664 1.00 91.88 92 LEU A N 1
ATOM 757 C CA . LEU A 1 92 ? 7.343 -4.416 -12.869 1.00 91.88 92 LEU A CA 1
ATOM 758 C C . LEU A 1 92 ? 8.085 -5.338 -13.845 1.00 91.88 92 LEU A C 1
ATOM 760 O O . LEU A 1 92 ? 7.750 -5.371 -15.026 1.00 91.88 92 LEU A O 1
ATOM 764 N N . CYS A 1 93 ? 9.060 -6.107 -13.352 1.00 91.50 93 CYS A N 1
ATOM 765 C CA . CYS A 1 93 ? 9.825 -7.058 -14.159 1.00 91.50 93 CYS A CA 1
ATOM 766 C C . CYS A 1 93 ? 8.943 -8.165 -14.733 1.00 91.50 93 CYS A C 1
ATOM 768 O O . CYS A 1 93 ? 9.051 -8.465 -15.919 1.00 91.50 93 CYS A O 1
ATOM 770 N N . ARG A 1 94 ? 8.072 -8.753 -13.904 1.00 90.94 94 ARG A N 1
ATOM 771 C CA . ARG A 1 94 ? 7.157 -9.812 -14.333 1.00 90.94 94 ARG A CA 1
ATOM 772 C C . ARG A 1 94 ? 6.205 -9.302 -15.409 1.00 90.94 94 ARG A C 1
ATOM 774 O O . ARG A 1 94 ? 6.165 -9.875 -16.487 1.00 90.94 94 ARG A O 1
ATOM 781 N N . THR A 1 95 ? 5.546 -8.169 -15.163 1.00 89.81 95 THR A N 1
ATOM 782 C CA . THR A 1 95 ? 4.627 -7.566 -16.139 1.00 89.81 95 THR A CA 1
ATOM 783 C C . THR A 1 95 ? 5.363 -7.227 -17.439 1.00 89.81 95 THR A C 1
ATOM 785 O O . THR A 1 95 ? 4.853 -7.472 -18.521 1.00 89.81 95 THR A O 1
ATOM 788 N N . HIS A 1 96 ? 6.593 -6.710 -17.364 1.00 87.56 96 HIS A N 1
ATOM 789 C CA . HIS A 1 96 ? 7.396 -6.436 -18.557 1.00 87.56 96 HIS A CA 1
ATOM 790 C C . HIS A 1 96 ? 7.761 -7.697 -19.352 1.00 87.56 96 HIS A C 1
ATOM 792 O O . HIS A 1 96 ? 7.838 -7.624 -20.573 1.00 87.56 96 HIS A O 1
ATOM 798 N N . ALA A 1 97 ? 8.007 -8.824 -18.679 1.00 87.62 97 ALA A N 1
ATOM 799 C CA . ALA A 1 97 ? 8.295 -10.097 -19.334 1.00 87.62 97 ALA A CA 1
ATOM 800 C C . ALA A 1 97 ? 7.041 -10.749 -19.943 1.00 87.62 97 ALA A C 1
ATOM 802 O O . ALA A 1 97 ? 7.153 -11.435 -20.952 1.00 87.62 97 ALA A O 1
ATOM 803 N N . GLU A 1 98 ? 5.870 -10.539 -19.334 1.00 86.81 98 GLU A N 1
ATOM 804 C CA . GLU A 1 98 ? 4.579 -11.075 -19.791 1.00 86.81 98 GLU A CA 1
ATOM 805 C C . GLU A 1 98 ? 3.993 -10.300 -20.976 1.00 86.81 98 GLU A C 1
ATOM 807 O O . GLU A 1 98 ? 3.242 -10.867 -21.769 1.00 86.81 98 GLU A O 1
ATOM 812 N N . ILE A 1 99 ? 4.319 -9.012 -21.119 1.00 85.31 99 ILE A N 1
ATOM 813 C CA . ILE A 1 99 ? 3.899 -8.252 -22.293 1.00 85.31 99 ILE A CA 1
ATOM 814 C C . ILE A 1 99 ? 4.805 -8.634 -23.466 1.00 85.31 99 ILE A C 1
ATOM 816 O O . ILE A 1 99 ? 5.946 -8.174 -23.571 1.00 85.31 99 ILE A O 1
ATOM 820 N N . ASP A 1 100 ? 4.269 -9.460 -24.362 1.00 65.62 100 ASP A N 1
ATOM 821 C CA . ASP A 1 100 ? 4.929 -9.824 -25.609 1.00 65.62 100 ASP A CA 1
ATOM 822 C C . ASP A 1 100 ? 5.329 -8.560 -26.392 1.00 65.62 100 ASP A C 1
ATOM 824 O O . ASP A 1 100 ? 4.547 -7.619 -26.553 1.00 65.62 100 ASP A O 1
ATOM 828 N N . ASN A 1 101 ? 6.551 -8.577 -26.935 1.00 60.00 101 ASN A N 1
ATOM 829 C CA . ASN A 1 101 ? 7.047 -7.643 -27.953 1.00 60.00 101 ASN A CA 1
ATOM 830 C C . ASN A 1 101 ? 7.640 -6.292 -27.490 1.00 60.00 101 ASN A C 1
ATOM 832 O O . ASN A 1 101 ? 7.395 -5.262 -28.117 1.00 60.00 101 ASN A O 1
ATOM 836 N N . HIS A 1 102 ? 8.456 -6.274 -26.423 1.00 61.81 102 HIS A N 1
ATOM 837 C CA . HIS A 1 102 ? 9.197 -5.068 -25.980 1.00 61.81 102 HIS A CA 1
ATOM 838 C C . HIS A 1 102 ? 8.321 -3.811 -25.916 1.00 61.81 102 HIS A C 1
ATOM 840 O O . HIS A 1 102 ? 8.745 -2.697 -26.238 1.00 61.81 102 HIS A O 1
ATOM 846 N N . ALA A 1 103 ? 7.079 -4.027 -25.500 1.00 64.06 103 ALA A N 1
ATOM 847 C CA . ALA A 1 103 ? 6.095 -3.003 -25.274 1.00 64.06 103 ALA A CA 1
ATOM 848 C C . ALA A 1 103 ? 6.714 -1.830 -24.511 1.00 64.06 103 ALA A C 1
ATOM 850 O O . ALA A 1 103 ? 7.331 -1.990 -23.451 1.00 64.06 103 ALA A O 1
ATOM 851 N N . GLY A 1 104 ? 6.587 -0.638 -25.092 1.00 76.00 104 GLY A N 1
ATOM 852 C CA . GLY A 1 104 ? 7.138 0.572 -24.504 1.00 76.00 104 GLY A CA 1
ATOM 853 C C . GLY A 1 104 ? 6.503 0.883 -23.146 1.00 76.00 104 GLY A C 1
ATOM 854 O O . GLY A 1 104 ? 5.491 0.310 -22.741 1.00 76.00 104 GLY A O 1
ATOM 855 N N . GLN A 1 105 ? 7.063 1.877 -22.459 1.00 82.31 105 GLN A N 1
ATOM 856 C CA . GLN A 1 105 ? 6.624 2.325 -21.134 1.00 82.31 105 GLN A CA 1
ATOM 857 C C . GLN A 1 105 ? 5.094 2.463 -20.992 1.00 82.31 105 GLN A C 1
ATOM 859 O O . GLN A 1 105 ? 4.543 2.098 -19.957 1.00 82.31 105 GLN A O 1
ATOM 864 N N . LYS A 1 106 ? 4.397 2.979 -22.016 1.00 84.69 106 LYS A N 1
ATOM 865 C CA . LYS A 1 106 ? 2.939 3.189 -21.988 1.00 84.69 106 LYS A CA 1
ATOM 866 C C . LYS A 1 106 ? 2.160 1.889 -21.751 1.00 84.69 106 LYS A C 1
ATOM 868 O O . LYS A 1 106 ? 1.333 1.839 -20.848 1.00 84.69 106 LYS A O 1
ATOM 873 N N . GLN A 1 107 ? 2.455 0.852 -22.526 1.00 83.19 107 GLN A N 1
ATOM 874 C CA . GLN A 1 107 ? 1.760 -0.436 -22.455 1.00 83.19 107 GLN A CA 1
ATOM 875 C C . GLN A 1 107 ? 2.072 -1.178 -21.149 1.00 83.19 107 GLN A C 1
ATOM 877 O O . GLN A 1 107 ? 1.183 -1.789 -20.554 1.00 83.19 107 GLN A O 1
ATOM 882 N N . LEU A 1 108 ? 3.305 -1.048 -20.642 1.00 83.94 108 LEU A N 1
ATOM 883 C CA . LEU A 1 108 ? 3.660 -1.535 -19.307 1.00 83.94 108 LEU A CA 1
ATOM 884 C C . LEU A 1 108 ? 2.783 -0.890 -18.225 1.00 83.94 108 LEU A C 1
ATOM 886 O O . LEU A 1 108 ? 2.208 -1.593 -17.396 1.00 83.94 108 LEU A O 1
ATOM 890 N N . TRP A 1 109 ? 2.631 0.437 -18.250 1.00 84.56 109 TRP A N 1
ATOM 891 C CA . TRP A 1 109 ? 1.787 1.141 -17.281 1.00 84.56 109 TRP A CA 1
ATOM 892 C C . TRP A 1 109 ? 0.305 0.788 -17.393 1.00 84.56 109 TRP A C 1
ATOM 894 O O . TRP A 1 109 ? -0.376 0.725 -16.370 1.00 84.56 109 TRP A O 1
ATOM 904 N N . GLU A 1 110 ? -0.202 0.578 -18.605 1.00 85.50 110 GLU A N 1
ATOM 905 C CA . GLU A 1 110 ? -1.580 0.129 -18.824 1.00 85.50 110 GLU A CA 1
ATOM 906 C C . GLU A 1 110 ? -1.806 -1.260 -18.213 1.00 85.50 110 GLU A C 1
ATOM 908 O O . GLU A 1 110 ? -2.756 -1.434 -17.453 1.00 85.50 110 GLU A O 1
ATOM 913 N N . SER A 1 111 ? -0.879 -2.196 -18.430 1.00 83.25 111 SER A N 1
ATOM 914 C CA . SER A 1 111 ? -0.964 -3.564 -17.894 1.00 83.25 111 SER A CA 1
ATOM 915 C C . SER A 1 111 ? -0.864 -3.606 -16.365 1.00 83.25 111 SER A C 1
ATOM 917 O O . SER A 1 111 ? -1.621 -4.311 -15.706 1.00 83.25 111 SER A O 1
ATOM 919 N N . ILE A 1 112 ? 0.011 -2.792 -15.761 1.00 84.50 112 ILE A N 1
ATOM 920 C CA . ILE A 1 112 ? 0.121 -2.687 -14.292 1.00 84.50 112 ILE A CA 1
ATOM 921 C C . ILE A 1 112 ? -1.169 -2.157 -13.672 1.00 84.50 112 ILE A C 1
ATOM 923 O O . ILE A 1 112 ? -1.525 -2.557 -12.573 1.00 84.50 112 ILE A O 1
ATOM 927 N N . LYS A 1 113 ? -1.870 -1.242 -14.350 1.00 82.00 113 LYS A N 1
ATOM 928 C CA . LYS A 1 113 ? -3.132 -0.693 -13.843 1.00 82.00 113 LYS A CA 1
ATOM 929 C C . LYS A 1 113 ? -4.295 -1.680 -13.942 1.00 82.00 113 LYS A C 1
ATOM 931 O O . LYS A 1 113 ? -5.303 -1.420 -13.290 1.00 82.00 113 LYS A O 1
ATOM 936 N N . GLN A 1 114 ? -4.209 -2.697 -14.792 1.00 76.31 114 GLN A N 1
ATOM 937 C CA . GLN A 1 114 ? -5.264 -3.699 -14.965 1.00 76.31 114 GLN A CA 1
ATOM 938 C C . GLN A 1 114 ? -5.147 -4.859 -13.965 1.00 76.31 114 GLN A C 1
ATOM 940 O O . GLN A 1 114 ? -6.153 -5.510 -13.699 1.00 76.31 114 GLN A O 1
ATOM 945 N N . ASN A 1 115 ? -3.951 -5.073 -13.407 1.00 59.88 115 ASN A N 1
ATOM 946 C CA . ASN A 1 115 ? -3.693 -5.973 -12.280 1.00 59.88 115 ASN A CA 1
ATOM 947 C C . ASN A 1 115 ? -3.996 -5.308 -10.926 1.00 59.88 115 ASN A C 1
ATOM 949 O O . ASN A 1 115 ? -4.277 -6.061 -9.967 1.00 59.88 115 ASN A O 1
#